Protein AF-A0A0F9B0R6-F1 (afdb_monomer_lite)

Foldseek 3Di:
DVVVVQQPDDPPDRDPNDDDPVVVVQVVLVVCCVVQCANSVRHGNCVVVVVPDPCDPVNVVVCCVVPVDD

Secondary structure (DSSP, 8-state):
-HHHHH---GGG----TT--HHHHHHHHHHHHHHHTSB-TTS-BTTHHHHHHS---HHHHHHHHHHH---

Organism: NCBI:txid412755

Sequence (70 aa):
MQILKKAKGNAGEIVPWNADKKDVHAEVLRRNAKAGYCTRYGECADRTKIMTMPLTKKGEANYRRAFGHD

Structure (mmCIF, N/CA/C/O backbone):
data_AF-A0A0F9B0R6-F1
#
_entry.id   AF-A0A0F9B0R6-F1
#
loop_
_atom_site.group_PDB
_atom_site.id
_atom_site.type_symbol
_atom_site.label_atom_id
_atom_site.label_alt_id
_atom_site.label_comp_id
_atom_site.label_asym_id
_atom_site.label_entity_id
_atom_site.label_seq_id
_atom_site.pdbx_PDB_ins_code
_atom_site.Cartn_x
_atom_site.Cartn_y
_atom_site.Cartn_z
_atom_site.occupancy
_atom_site.B_iso_or_equiv
_atom_site.auth_seq_id
_atom_site.auth_comp_id
_atom_site.auth_asym_id
_atom_site.auth_atom_id
_atom_site.pdbx_PDB_model_num
ATOM 1 N N . MET A 1 1 ? -10.126 20.760 25.795 1.00 49.97 1 MET A N 1
ATOM 2 C CA . MET A 1 1 ? -10.690 19.520 25.204 1.00 49.97 1 MET A CA 1
ATOM 3 C C . MET A 1 1 ? -10.154 18.280 25.917 1.00 49.97 1 MET A C 1
ATOM 5 O O . MET A 1 1 ? -9.014 17.898 25.688 1.00 49.97 1 MET A O 1
ATOM 9 N N . GLN A 1 2 ? -10.946 17.654 26.796 1.00 57.06 2 GLN A N 1
ATOM 10 C CA . GLN A 1 2 ? -10.537 16.428 27.507 1.00 57.06 2 GLN A CA 1
ATOM 11 C C . GLN A 1 2 ? -10.519 15.167 26.618 1.00 57.06 2 GLN A C 1
ATOM 13 O O . GLN A 1 2 ? -9.803 14.218 26.917 1.00 57.06 2 GLN A O 1
ATOM 18 N N . ILE A 1 3 ? -11.262 15.171 25.507 1.00 56.19 3 ILE A N 1
ATOM 19 C CA . ILE A 1 3 ? -11.381 14.031 24.583 1.00 56.19 3 ILE A CA 1
ATOM 20 C C . ILE A 1 3 ? -10.057 13.754 23.851 1.00 56.19 3 ILE A C 1
ATOM 22 O O . ILE A 1 3 ? -9.626 12.609 23.781 1.00 56.19 3 ILE A O 1
ATOM 26 N N . LEU A 1 4 ? -9.352 14.799 23.403 1.00 53.62 4 LEU A N 1
ATOM 27 C CA . LEU A 1 4 ? -8.051 14.658 22.731 1.00 53.62 4 LEU A CA 1
ATOM 28 C C . LEU A 1 4 ? -6.958 14.097 23.651 1.00 53.62 4 LEU A C 1
ATOM 30 O O . LEU A 1 4 ? -6.085 13.377 23.187 1.00 53.62 4 LEU A O 1
ATOM 34 N N . LYS A 1 5 ? -7.024 14.367 24.965 1.00 57.06 5 LYS A N 1
ATOM 35 C CA . LYS A 1 5 ? -6.075 13.808 25.946 1.00 57.06 5 LYS A CA 1
ATOM 36 C C . LYS A 1 5 ? -6.247 12.296 26.148 1.00 57.06 5 LYS A C 1
ATOM 38 O O . LYS A 1 5 ? -5.306 11.637 26.577 1.00 57.06 5 LYS A O 1
ATOM 43 N N . LYS A 1 6 ? -7.442 11.760 25.865 1.00 56.22 6 LYS A N 1
ATOM 44 C CA . LYS A 1 6 ? -7.778 10.330 25.987 1.00 56.22 6 LYS A CA 1
ATOM 45 C C . LYS A 1 6 ? -7.434 9.526 24.730 1.00 56.22 6 LYS A C 1
ATOM 47 O O . LYS A 1 6 ? -7.258 8.317 24.819 1.00 56.22 6 LYS A O 1
ATOM 52 N N . ALA A 1 7 ? -7.290 10.181 23.581 1.00 53.97 7 ALA A N 1
ATOM 53 C CA . ALA A 1 7 ? -6.821 9.560 22.349 1.00 53.97 7 ALA A CA 1
ATOM 54 C C . ALA A 1 7 ? -5.286 9.426 22.369 1.00 53.97 7 ALA A C 1
ATOM 56 O O . ALA A 1 7 ? -4.573 10.146 21.674 1.00 53.97 7 ALA A O 1
ATOM 57 N N . LYS A 1 8 ? -4.753 8.523 23.201 1.00 49.03 8 LYS A N 1
ATOM 58 C CA . LYS A 1 8 ? -3.345 8.110 23.108 1.00 49.03 8 LYS A CA 1
ATOM 59 C C . LYS A 1 8 ? -3.194 7.130 21.945 1.00 49.03 8 LYS A C 1
ATOM 61 O O . LYS A 1 8 ? -3.215 5.919 22.130 1.00 49.03 8 LYS A O 1
ATOM 66 N N . GLY A 1 9 ? -3.068 7.678 20.743 1.00 46.56 9 GLY A N 1
ATOM 67 C CA . GLY A 1 9 ? -2.589 6.935 19.588 1.00 46.56 9 GLY A CA 1
ATOM 68 C C . GLY A 1 9 ? -1.133 6.533 19.786 1.00 46.56 9 GLY A C 1
ATOM 69 O O . GLY A 1 9 ? -0.279 7.398 19.985 1.00 46.56 9 GLY A O 1
ATOM 70 N N . ASN A 1 10 ? -0.837 5.235 19.743 1.00 48.56 10 ASN A N 1
ATOM 71 C CA . ASN A 1 10 ? 0.537 4.782 19.563 1.00 48.56 10 ASN A CA 1
ATOM 72 C C . ASN A 1 10 ? 1.023 5.321 18.209 1.00 48.56 10 ASN A C 1
ATOM 74 O O . ASN A 1 10 ? 0.408 5.040 17.188 1.00 48.56 10 ASN A O 1
ATOM 78 N N . ALA A 1 11 ? 2.100 6.110 18.219 1.00 45.97 11 ALA A N 1
ATOM 79 C CA . ALA A 1 11 ? 2.757 6.643 17.023 1.00 45.97 11 ALA A CA 1
ATOM 80 C C . ALA A 1 11 ? 1.888 7.544 16.112 1.00 45.97 11 ALA A C 1
ATOM 82 O O . ALA A 1 11 ? 1.792 7.326 14.911 1.00 45.97 11 ALA A O 1
ATOM 83 N N . GLY A 1 12 ? 1.299 8.611 16.665 1.00 54.28 12 GLY A N 1
ATOM 84 C CA . GLY A 1 12 ? 0.815 9.751 15.863 1.00 54.28 12 GLY A CA 1
ATOM 85 C C . GLY A 1 12 ? -0.525 9.562 15.142 1.00 54.28 12 GLY A C 1
ATOM 86 O O . GLY A 1 12 ? -1.050 10.525 14.588 1.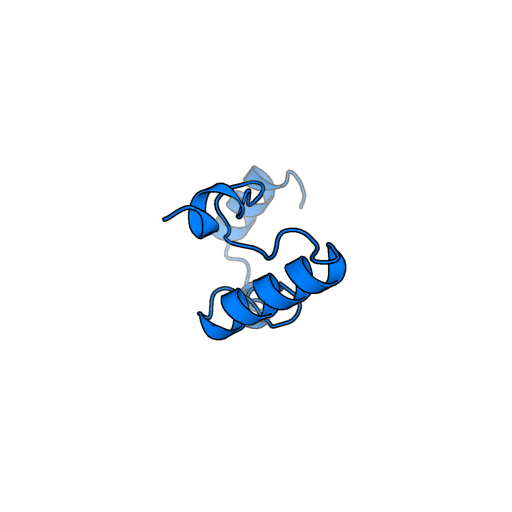00 54.28 12 GLY A O 1
ATOM 87 N N . GLU A 1 13 ? -1.127 8.376 15.201 1.00 55.81 13 GLU A N 1
ATOM 88 C CA . GLU A 1 13 ? -2.439 8.119 14.606 1.00 55.81 13 GLU A CA 1
ATOM 89 C C . GLU A 1 13 ? -3.555 8.183 15.657 1.00 55.81 13 GLU A C 1
ATOM 91 O O . GLU A 1 13 ? -3.555 7.446 16.642 1.00 55.81 13 GLU A O 1
ATOM 96 N N . ILE A 1 14 ? -4.537 9.072 15.463 1.00 59.53 14 ILE A N 1
ATOM 97 C CA . ILE A 1 14 ? -5.713 9.172 16.342 1.00 59.53 14 ILE A CA 1
ATOM 98 C C . ILE A 1 14 ? -6.594 7.937 16.120 1.00 59.53 14 ILE A C 1
ATOM 100 O O . ILE A 1 14 ? -7.327 7.856 15.131 1.00 59.53 14 ILE A O 1
ATOM 104 N N . VAL A 1 15 ? -6.539 6.998 17.064 1.00 56.12 15 VAL A N 1
ATOM 105 C CA . VAL A 1 15 ? -7.373 5.788 17.103 1.00 56.12 15 VAL A CA 1
ATOM 106 C C . VAL A 1 15 ? -8.248 5.762 18.366 1.00 56.12 15 VAL A C 1
ATOM 108 O O . VAL A 1 15 ? -7.869 6.352 19.385 1.00 56.12 15 VAL A O 1
ATOM 111 N N . PRO A 1 16 ? -9.433 5.119 18.332 1.00 59.66 16 PRO A N 1
ATOM 112 C CA . PRO A 1 16 ? -10.276 4.953 19.516 1.00 59.66 16 PRO A CA 1
ATOM 113 C C . PRO A 1 16 ? -9.523 4.230 20.643 1.00 59.66 16 PRO A C 1
ATOM 115 O O . PRO A 1 16 ? -8.808 3.266 20.384 1.00 59.66 16 PRO A O 1
ATOM 118 N N . TRP A 1 17 ? -9.727 4.659 21.897 1.00 56.84 17 TRP A N 1
ATOM 119 C CA . TRP A 1 17 ? -9.012 4.161 23.092 1.00 56.84 17 TRP A CA 1
ATOM 120 C C . TRP A 1 17 ? -9.089 2.623 23.250 1.00 56.84 17 TRP A C 1
ATOM 122 O O . TRP A 1 17 ? -8.185 2.019 23.809 1.00 56.84 17 TRP A O 1
ATOM 132 N N . ASN A 1 18 ? -10.105 1.958 22.696 1.00 62.59 18 ASN 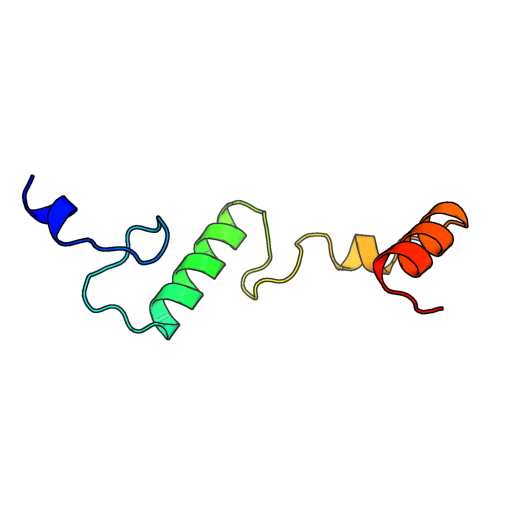A N 1
ATOM 133 C CA . ASN A 1 18 ? -10.302 0.512 22.847 1.00 62.59 18 ASN A CA 1
ATOM 134 C C . ASN A 1 18 ? -10.447 -0.241 21.513 1.00 62.59 18 ASN A C 1
ATOM 136 O O . ASN A 1 18 ? -11.143 -1.250 21.449 1.00 62.59 18 ASN A O 1
ATOM 140 N N . ALA A 1 19 ? -9.851 0.269 20.432 1.00 61.34 19 ALA A N 1
ATOM 141 C CA . ALA A 1 19 ? -9.913 -0.410 19.141 1.00 61.34 19 ALA A CA 1
ATOM 142 C C . ALA A 1 19 ? -9.053 -1.686 19.146 1.00 61.34 19 ALA A C 1
ATOM 144 O O . ALA A 1 19 ? -7.892 -1.654 19.566 1.00 61.34 19 ALA A O 1
ATOM 145 N N . ASP A 1 20 ? -9.608 -2.799 18.653 1.00 69.88 20 ASP A N 1
ATOM 146 C CA . ASP A 1 20 ? -8.815 -3.993 18.360 1.00 69.88 20 ASP A CA 1
ATOM 147 C C . ASP A 1 20 ? -7.725 -3.604 17.345 1.00 69.88 20 ASP A C 1
ATOM 149 O O . ASP A 1 20 ? -7.964 -2.869 16.383 1.00 69.88 20 ASP A O 1
ATOM 153 N N . LYS A 1 21 ? -6.499 -4.093 17.549 1.00 68.06 21 LYS A N 1
ATOM 154 C CA . LYS A 1 21 ? -5.373 -3.847 16.639 1.00 68.06 21 LYS A CA 1
ATOM 155 C C . LYS A 1 21 ? -5.701 -4.277 15.208 1.00 68.06 21 LYS A C 1
ATOM 157 O O . LYS A 1 21 ? -5.200 -3.662 14.268 1.00 68.06 21 LYS A O 1
ATOM 162 N N . LYS A 1 22 ? -6.540 -5.305 15.039 1.00 70.88 22 LYS A N 1
ATOM 163 C CA . LYS A 1 22 ? -7.018 -5.748 13.722 1.00 70.88 22 LYS A CA 1
ATOM 164 C C . LYS A 1 22 ? -7.860 -4.676 13.028 1.00 70.88 22 LYS A C 1
ATOM 166 O O . LYS A 1 22 ? -7.642 -4.409 11.847 1.00 70.88 22 LYS A O 1
ATOM 171 N N . ASP A 1 23 ? -8.741 -4.014 13.771 1.00 74.25 23 ASP A N 1
ATOM 172 C CA . ASP A 1 23 ? -9.610 -2.957 13.245 1.00 74.25 23 ASP A CA 1
ATOM 173 C C . ASP A 1 23 ? -8.813 -1.695 12.907 1.00 74.25 23 ASP A C 1
ATOM 175 O O . ASP A 1 23 ? -9.051 -1.057 11.881 1.00 74.25 23 ASP A O 1
ATOM 179 N N . VAL A 1 24 ? -7.809 -1.370 13.727 1.00 77.38 24 VAL A N 1
ATOM 180 C CA . VAL A 1 24 ? -6.879 -0.266 13.450 1.00 77.38 24 VAL A CA 1
ATOM 181 C C . VAL A 1 24 ? -6.094 -0.532 12.169 1.00 77.38 24 VAL A C 1
ATOM 183 O O . VAL A 1 24 ? -6.038 0.331 11.297 1.00 77.38 24 VAL A O 1
ATOM 186 N N . HIS A 1 25 ? -5.530 -1.733 12.019 1.00 80.12 25 HIS A N 1
ATOM 187 C CA . HIS A 1 25 ? -4.777 -2.093 10.822 1.00 80.12 25 HIS A CA 1
ATOM 188 C C . HIS A 1 25 ? -5.644 -2.011 9.557 1.00 80.12 25 HIS A C 1
ATOM 190 O O . HIS A 1 25 ? -5.226 -1.423 8.558 1.00 80.12 25 HIS A O 1
ATOM 196 N N . ALA A 1 26 ? -6.876 -2.525 9.613 1.00 81.38 26 ALA A N 1
ATOM 197 C CA . ALA A 1 26 ? -7.818 -2.448 8.502 1.00 81.38 26 ALA A CA 1
ATOM 198 C C . ALA A 1 26 ? -8.187 -0.996 8.141 1.00 81.38 26 ALA A C 1
ATOM 200 O O . ALA A 1 26 ? -8.244 -0.647 6.959 1.00 81.38 26 ALA A O 1
ATOM 201 N N . GLU A 1 27 ? -8.396 -0.128 9.134 1.00 81.81 27 GLU A N 1
ATOM 202 C CA . GLU A 1 27 ? -8.710 1.287 8.903 1.00 81.81 27 GLU A CA 1
ATOM 203 C C . GLU A 1 27 ? -7.523 2.054 8.303 1.00 81.81 27 GLU A C 1
ATOM 205 O O . GLU A 1 27 ? -7.712 2.860 7.387 1.00 81.81 27 GLU A O 1
ATOM 210 N N . VAL A 1 28 ? -6.299 1.776 8.755 1.00 83.81 28 VAL A N 1
ATOM 211 C CA . VAL A 1 28 ? -5.073 2.358 8.188 1.00 83.81 28 VAL A CA 1
ATOM 212 C C . VAL A 1 28 ? -4.906 1.939 6.730 1.00 83.81 28 VAL A C 1
ATOM 214 O O . VAL A 1 28 ? -4.739 2.796 5.860 1.00 83.81 28 VAL A O 1
ATOM 217 N N . LEU A 1 29 ? -5.044 0.643 6.428 1.00 85.62 29 LEU A N 1
ATOM 218 C CA . LEU A 1 29 ? -4.997 0.139 5.052 1.00 85.62 29 LEU A CA 1
ATOM 219 C C . LEU A 1 29 ? -6.071 0.785 4.172 1.00 85.62 29 LEU A C 1
ATOM 221 O O . LEU A 1 29 ? -5.795 1.186 3.042 1.00 85.62 29 LEU A O 1
ATOM 225 N N . ARG A 1 30 ? -7.289 0.963 4.695 1.00 84.31 30 ARG A N 1
ATOM 226 C CA . ARG A 1 30 ? -8.377 1.635 3.976 1.00 84.31 30 ARG A CA 1
ATOM 227 C C . ARG A 1 30 ? -8.046 3.097 3.664 1.00 84.31 30 ARG A C 1
ATOM 229 O O . ARG A 1 30 ? -8.328 3.553 2.553 1.00 84.31 30 ARG A O 1
ATOM 236 N N . ARG A 1 31 ? -7.467 3.840 4.614 1.00 84.50 31 ARG A N 1
ATOM 237 C CA . ARG A 1 31 ? -7.072 5.249 4.429 1.00 84.50 31 ARG A CA 1
ATOM 238 C C . ARG A 1 31 ? -5.921 5.391 3.446 1.00 84.50 31 ARG A C 1
ATOM 240 O O . ARG A 1 31 ? -6.017 6.207 2.534 1.00 84.50 31 ARG A O 1
ATOM 247 N N . ASN A 1 32 ? -4.892 4.563 3.586 1.00 84.62 32 ASN A N 1
ATOM 248 C CA . ASN A 1 32 ? -3.738 4.579 2.694 1.00 84.62 32 ASN A CA 1
ATOM 249 C C . ASN A 1 32 ? -4.134 4.195 1.264 1.00 84.62 32 ASN A C 1
ATOM 251 O O . ASN A 1 32 ? -3.682 4.833 0.314 1.00 84.62 32 ASN A O 1
ATOM 255 N N . ALA A 1 33 ? -5.060 3.244 1.115 1.00 86.50 33 ALA A N 1
ATOM 256 C CA . ALA A 1 33 ? -5.631 2.903 -0.181 1.00 86.50 33 ALA A CA 1
ATOM 257 C C . ALA A 1 33 ? -6.447 4.039 -0.795 1.00 86.50 33 ALA A C 1
ATOM 259 O O . ALA A 1 33 ? -6.326 4.317 -1.985 1.00 86.50 33 ALA A O 1
ATOM 260 N N . LYS A 1 34 ? -7.249 4.743 0.012 1.00 85.62 34 LYS A N 1
ATOM 261 C CA . LYS A 1 34 ? -7.998 5.917 -0.453 1.00 85.62 34 LYS A CA 1
ATOM 262 C C . LYS A 1 34 ? -7.075 7.069 -0.870 1.00 85.62 34 LYS A C 1
ATOM 264 O O . LYS A 1 34 ? -7.400 7.780 -1.813 1.00 85.62 34 LYS A O 1
ATOM 269 N N . ALA A 1 35 ? -5.955 7.254 -0.175 1.00 84.75 35 ALA A N 1
ATOM 270 C CA . ALA A 1 35 ? -4.948 8.261 -0.504 1.00 84.75 35 ALA A CA 1
ATOM 271 C C . ALA A 1 35 ? -4.083 7.887 -1.725 1.00 84.75 35 ALA A C 1
ATOM 273 O O . ALA A 1 35 ? -3.357 8.735 -2.233 1.00 84.75 35 ALA A O 1
ATOM 274 N N . GLY A 1 36 ? -4.160 6.639 -2.203 1.00 82.62 36 GLY A N 1
ATOM 275 C CA . GLY A 1 36 ? -3.410 6.157 -3.364 1.00 82.62 36 GLY A CA 1
ATOM 276 C C . GLY A 1 36 ? -1.973 5.722 -3.063 1.00 82.62 36 GLY A C 1
ATOM 277 O O . GLY A 1 36 ? -1.225 5.448 -3.995 1.00 82.62 36 GLY A O 1
ATOM 278 N N . TYR A 1 37 ? -1.576 5.630 -1.789 1.00 82.88 37 TYR A N 1
ATOM 279 C CA . TYR A 1 37 ? -0.224 5.194 -1.415 1.00 82.88 37 TYR A CA 1
ATOM 280 C C . TYR A 1 37 ? -0.022 3.682 -1.571 1.00 82.88 37 TYR A C 1
ATOM 282 O O . TYR A 1 37 ? 1.063 3.231 -1.931 1.00 82.88 37 TYR A O 1
ATOM 290 N N . CYS A 1 38 ? -1.056 2.887 -1.297 1.00 85.00 38 CYS A N 1
ATOM 291 C CA . CYS A 1 38 ? -1.008 1.430 -1.397 1.00 85.00 38 CYS A CA 1
ATOM 292 C C . CYS A 1 38 ? -2.367 0.852 -1.819 1.00 85.00 38 CYS A C 1
ATOM 294 O O . CYS A 1 38 ? -3.336 1.579 -2.009 1.00 85.00 38 CYS A O 1
ATOM 296 N N . THR A 1 39 ? -2.461 -0.459 -2.007 1.00 86.94 39 THR A N 1
ATOM 297 C CA . THR A 1 39 ? -3.729 -1.164 -2.214 1.00 86.94 39 THR A CA 1
ATOM 298 C C . THR A 1 39 ? -4.448 -1.370 -0.878 1.00 86.94 39 THR A C 1
ATOM 300 O O . THR A 1 39 ? -3.876 -1.173 0.195 1.00 86.94 39 THR A O 1
ATOM 303 N N . ARG A 1 40 ? -5.700 -1.853 -0.907 1.00 84.06 40 ARG A N 1
ATOM 304 C CA . ARG A 1 40 ? -6.437 -2.222 0.322 1.00 84.06 40 ARG A CA 1
ATOM 305 C C . ARG A 1 40 ? -5.761 -3.313 1.158 1.00 84.06 40 ARG A C 1
ATOM 307 O O . ARG A 1 40 ? -6.156 -3.512 2.300 1.00 84.06 40 ARG A O 1
ATOM 314 N N . TYR A 1 41 ? -4.775 -4.000 0.594 1.00 86.31 41 TYR A N 1
ATOM 315 C CA . TYR A 1 41 ? -4.022 -5.068 1.243 1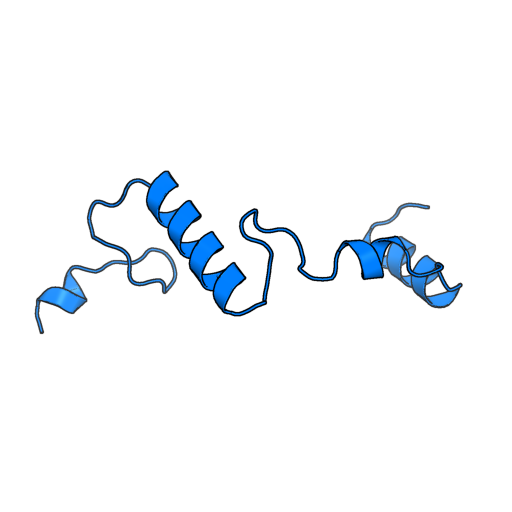.00 86.31 41 TYR A CA 1
ATOM 316 C C . TYR A 1 41 ? -2.608 -4.626 1.644 1.00 86.31 41 TYR A C 1
ATOM 318 O O . TYR A 1 41 ? -1.828 -5.437 2.126 1.00 86.31 41 TYR A O 1
ATOM 326 N N . GLY A 1 42 ? -2.267 -3.346 1.449 1.00 82.56 42 GLY A N 1
ATOM 327 C CA . GLY A 1 42 ? -0.955 -2.798 1.798 1.00 82.56 42 GLY A CA 1
ATOM 328 C C . GLY A 1 42 ? 0.116 -2.993 0.727 1.00 82.56 42 GLY A C 1
ATOM 329 O O . GLY A 1 42 ?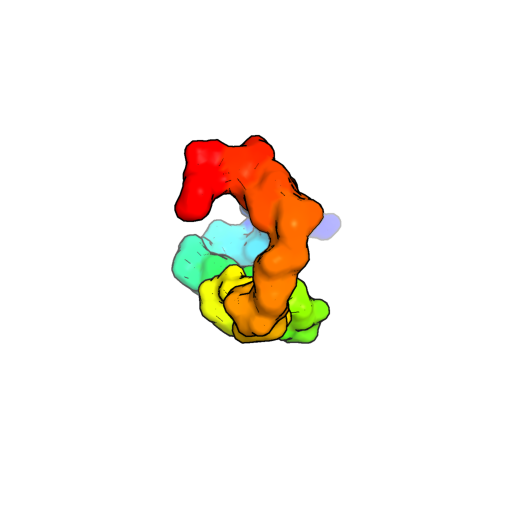 1.278 -2.688 0.973 1.00 82.56 42 GLY A O 1
ATOM 330 N N . GLU A 1 43 ? -0.248 -3.462 -0.468 1.00 85.31 43 GLU A N 1
ATOM 331 C CA . GLU A 1 43 ? 0.701 -3.593 -1.577 1.00 85.31 43 GLU A CA 1
ATOM 332 C C . GLU A 1 43 ? 0.953 -2.245 -2.258 1.00 85.31 43 GLU A C 1
ATOM 334 O O . GLU A 1 43 ? 0.099 -1.364 -2.244 1.00 85.31 43 GLU A O 1
ATOM 339 N N . CYS A 1 44 ? 2.102 -2.073 -2.906 1.00 82.75 44 CYS A N 1
ATOM 340 C CA . CYS A 1 44 ? 2.371 -0.862 -3.680 1.00 82.75 44 CYS A CA 1
ATOM 341 C C . CYS A 1 44 ? 1.369 -0.730 -4.845 1.00 82.75 44 CYS A C 1
ATOM 343 O O . CYS A 1 44 ? 1.137 -1.700 -5.567 1.00 82.75 44 CYS A O 1
ATOM 345 N N . ALA A 1 45 ? 0.782 0.454 -5.050 1.00 77.56 45 ALA A N 1
ATOM 346 C CA . ALA A 1 45 ? -0.264 0.650 -6.062 1.00 77.56 45 ALA A CA 1
ATOM 347 C C . ALA A 1 45 ? 0.221 0.342 -7.494 1.00 77.56 45 ALA A C 1
ATOM 349 O O . ALA A 1 45 ? -0.508 -0.241 -8.292 1.00 77.56 45 ALA A O 1
ATOM 350 N N . ASP A 1 46 ? 1.484 0.654 -7.793 1.00 80.19 46 ASP A N 1
ATOM 351 C CA . ASP A 1 46 ? 2.116 0.392 -9.089 1.00 80.19 46 ASP A CA 1
ATOM 352 C C . ASP A 1 46 ? 2.926 -0.915 -9.116 1.00 80.19 46 ASP A C 1
ATOM 354 O O . ASP A 1 46 ? 3.787 -1.092 -9.980 1.00 80.19 46 ASP A O 1
ATOM 358 N N . ARG A 1 47 ? 2.664 -1.858 -8.196 1.00 79.50 47 ARG A N 1
ATOM 359 C CA . ARG A 1 47 ? 3.427 -3.113 -8.082 1.00 79.50 47 ARG A CA 1
ATOM 360 C C . ARG A 1 47 ? 3.586 -3.822 -9.424 1.00 79.50 47 ARG A C 1
ATOM 362 O O . ARG A 1 47 ? 4.705 -4.164 -9.783 1.00 79.50 47 ARG A O 1
ATOM 369 N N . THR A 1 48 ? 2.508 -4.004 -10.186 1.00 76.44 48 THR A N 1
ATOM 370 C CA . THR A 1 48 ? 2.585 -4.674 -11.492 1.00 76.44 48 THR A CA 1
ATOM 371 C C . THR A 1 48 ? 3.529 -3.946 -12.438 1.00 76.44 48 THR A C 1
ATOM 373 O O . THR A 1 48 ? 4.397 -4.587 -13.014 1.00 76.44 48 THR A O 1
ATOM 376 N N . LYS A 1 49 ? 3.439 -2.612 -12.541 1.00 74.12 49 LYS A N 1
ATOM 377 C CA . LYS A 1 49 ? 4.343 -1.831 -13.397 1.00 74.12 49 LYS A CA 1
ATOM 378 C C . LYS A 1 49 ? 5.793 -2.026 -12.974 1.00 74.12 49 LYS A C 1
ATOM 380 O O . LYS A 1 49 ? 6.609 -2.360 -13.822 1.00 74.12 49 LYS A O 1
ATOM 385 N N . ILE A 1 50 ? 6.082 -1.903 -11.678 1.00 74.88 50 ILE A N 1
ATOM 386 C CA . ILE A 1 50 ? 7.426 -2.092 -11.116 1.00 74.88 50 ILE A CA 1
ATOM 387 C C . ILE A 1 50 ? 7.971 -3.484 -11.462 1.00 74.88 50 ILE A C 1
ATOM 389 O O . ILE A 1 50 ? 9.100 -3.594 -11.923 1.00 74.88 50 ILE A O 1
ATOM 393 N N . MET A 1 51 ? 7.161 -4.533 -11.295 1.00 74.75 51 MET A N 1
ATOM 394 C CA . MET A 1 51 ? 7.576 -5.916 -11.561 1.00 74.75 51 MET A CA 1
ATOM 395 C C . MET A 1 51 ? 7.715 -6.228 -13.058 1.00 74.75 51 MET A C 1
ATOM 397 O O . MET A 1 51 ? 8.498 -7.094 -13.429 1.00 74.75 51 MET A O 1
ATOM 401 N N . THR A 1 52 ? 6.953 -5.548 -13.920 1.00 78.00 52 THR A N 1
ATOM 402 C CA . THR A 1 52 ? 7.018 -5.724 -15.383 1.00 78.00 52 THR A CA 1
ATOM 403 C C . THR A 1 52 ? 8.058 -4.839 -16.061 1.00 78.00 52 THR A C 1
ATOM 405 O O . THR A 1 52 ? 8.321 -5.017 -17.250 1.00 78.00 52 THR A O 1
ATOM 408 N N . MET A 1 53 ? 8.629 -3.860 -15.351 1.00 72.88 53 MET A N 1
ATOM 409 C CA . MET A 1 53 ? 9.651 -3.000 -15.934 1.00 72.88 53 MET A CA 1
ATOM 410 C C . MET A 1 53 ? 10.890 -3.841 -16.254 1.00 72.88 53 MET A C 1
ATOM 412 O O . MET A 1 53 ? 11.401 -4.532 -15.371 1.00 72.88 53 MET A O 1
ATOM 416 N N . PRO A 1 54 ? 11.405 -3.780 -17.495 1.00 73.50 54 PRO A N 1
ATOM 417 C CA . PRO A 1 54 ? 12.633 -4.473 -17.832 1.00 73.50 54 PRO A CA 1
ATOM 418 C C . PRO A 1 54 ? 13.760 -3.942 -16.946 1.00 73.50 54 PRO A C 1
ATOM 420 O O . PRO A 1 54 ? 13.974 -2.727 -16.844 1.00 73.50 54 PRO A O 1
ATOM 423 N N . LEU A 1 55 ? 14.480 -4.858 -16.298 1.00 71.19 55 LEU A N 1
ATOM 424 C CA . LEU A 1 55 ? 15.669 -4.529 -15.527 1.00 71.19 55 LEU A CA 1
ATOM 425 C C . LEU A 1 55 ? 16.707 -3.930 -16.475 1.00 71.19 55 LEU A C 1
ATOM 427 O O . LEU A 1 55 ? 17.370 -4.606 -17.254 1.00 71.19 55 LEU A O 1
ATOM 431 N N . THR A 1 56 ? 16.826 -2.607 -16.434 1.00 78.44 56 THR A N 1
ATOM 432 C CA . THR A 1 56 ? 17.966 -1.931 -17.048 1.00 78.44 56 THR A CA 1
ATOM 433 C C . THR A 1 56 ? 19.226 -2.326 -16.276 1.00 78.44 56 THR A C 1
ATOM 435 O O . THR A 1 56 ? 19.164 -2.504 -15.059 1.00 78.44 56 THR A O 1
ATOM 438 N N . LYS A 1 57 ? 20.396 -2.369 -16.929 1.00 73.06 57 LYS A N 1
ATOM 439 C CA . LYS A 1 57 ? 21.682 -2.666 -16.255 1.00 73.06 57 LYS A CA 1
ATOM 440 C C . LYS A 1 57 ? 21.928 -1.799 -15.007 1.00 73.06 57 LYS A C 1
ATOM 442 O O . LYS A 1 57 ? 22.567 -2.226 -14.051 1.00 73.06 57 LYS A O 1
ATOM 447 N N . LYS A 1 58 ? 21.398 -0.568 -14.999 1.00 73.19 58 LYS A N 1
ATOM 448 C CA . LYS A 1 58 ? 21.462 0.360 -13.860 1.00 73.19 58 LYS A CA 1
ATOM 449 C C . LYS A 1 58 ? 20.503 -0.030 -12.726 1.00 73.19 58 LYS A C 1
ATOM 451 O O . LYS A 1 58 ? 20.849 0.134 -11.560 1.00 73.19 58 LYS A O 1
ATOM 456 N N . GLY A 1 59 ? 19.318 -0.543 -13.060 1.00 74.19 59 GLY A N 1
ATOM 457 C CA . GLY A 1 59 ? 18.371 -1.111 -12.097 1.00 74.19 59 GLY A CA 1
ATOM 458 C C . GLY A 1 59 ? 18.912 -2.381 -11.444 1.00 74.19 59 GLY A C 1
ATOM 459 O O . GLY A 1 59 ? 18.840 -2.511 -10.230 1.00 74.19 59 GLY A O 1
ATOM 460 N N . GLU A 1 60 ? 19.544 -3.247 -12.230 1.00 75.25 60 GLU A N 1
ATOM 461 C CA . GLU A 1 6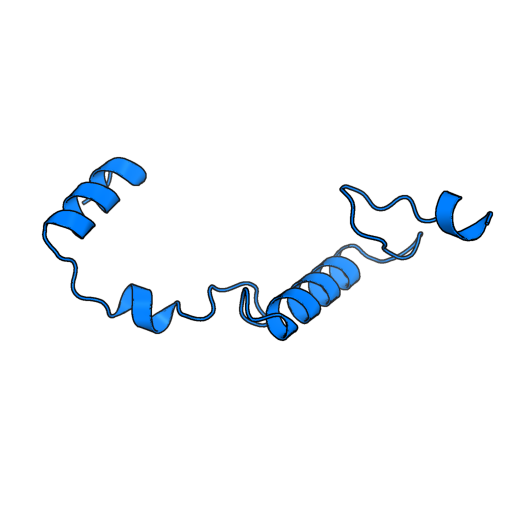0 ? 20.148 -4.509 -11.789 1.00 75.25 60 GLU A CA 1
ATOM 462 C C . GLU A 1 60 ? 21.313 -4.260 -10.814 1.00 75.25 60 GLU A C 1
ATOM 464 O O . GLU A 1 60 ? 21.348 -4.804 -9.712 1.00 75.25 60 GLU A O 1
ATOM 469 N N . ALA A 1 61 ? 22.199 -3.311 -11.144 1.00 73.88 61 ALA A N 1
ATOM 470 C CA . ALA A 1 61 ? 23.268 -2.868 -10.248 1.00 73.88 61 ALA A CA 1
ATOM 471 C C . ALA A 1 61 ? 22.737 -2.253 -8.937 1.00 73.88 61 ALA A C 1
ATOM 473 O O . ALA A 1 61 ? 23.301 -2.489 -7.867 1.00 73.88 61 ALA A O 1
ATOM 474 N N . ASN A 1 62 ? 21.648 -1.478 -8.997 1.00 74.50 62 ASN A N 1
ATOM 475 C CA . ASN A 1 62 ? 21.018 -0.914 -7.801 1.00 74.50 62 ASN A CA 1
ATOM 476 C C . ASN A 1 62 ? 20.322 -1.978 -6.946 1.00 74.50 62 ASN A C 1
ATOM 478 O O . ASN A 1 62 ? 20.396 -1.895 -5.721 1.00 74.50 62 ASN A O 1
ATOM 482 N N . TYR A 1 63 ? 19.672 -2.962 -7.567 1.00 70.88 63 TYR A N 1
ATOM 483 C CA . TYR A 1 63 ? 19.005 -4.060 -6.873 1.00 70.88 63 TYR A CA 1
ATOM 484 C C . TYR A 1 63 ? 20.027 -4.929 -6.135 1.00 70.88 63 TYR A C 1
ATOM 486 O O . TYR A 1 63 ? 19.911 -5.123 -4.925 1.00 70.88 63 TYR A O 1
ATOM 494 N N . ARG A 1 64 ? 21.115 -5.306 -6.819 1.00 78.75 64 ARG A N 1
ATOM 495 C CA . ARG A 1 64 ? 22.258 -6.006 -6.222 1.00 78.75 64 ARG A CA 1
ATOM 496 C C . ARG A 1 64 ? 22.888 -5.210 -5.076 1.00 78.75 64 ARG A C 1
ATOM 498 O O . ARG A 1 64 ? 23.210 -5.780 -4.042 1.00 78.75 64 ARG A O 1
ATOM 505 N N . ARG A 1 65 ? 23.016 -3.882 -5.206 1.00 76.12 65 ARG A N 1
ATOM 506 C CA . ARG A 1 65 ? 23.526 -3.015 -4.125 1.00 76.12 65 ARG A CA 1
ATOM 507 C C . ARG A 1 65 ? 22.592 -2.962 -2.912 1.00 76.12 65 ARG A C 1
ATOM 509 O O . ARG A 1 65 ? 23.075 -2.939 -1.788 1.00 76.12 65 ARG A O 1
ATOM 516 N N . ALA A 1 66 ? 21.284 -2.857 -3.134 1.00 75.38 66 ALA A N 1
ATOM 517 C CA . ALA A 1 66 ? 20.305 -2.661 -2.066 1.00 75.38 66 ALA A CA 1
ATOM 518 C C . ALA A 1 66 ? 19.957 -3.960 -1.328 1.00 75.38 66 ALA A C 1
ATOM 520 O O . ALA A 1 66 ? 19.722 -3.923 -0.123 1.00 75.38 66 ALA A O 1
ATOM 521 N N . PHE A 1 67 ? 19.930 -5.087 -2.042 1.00 80.25 67 PHE A N 1
ATOM 522 C CA . PHE A 1 67 ? 19.439 -6.361 -1.518 1.00 80.25 67 PHE A CA 1
ATOM 523 C C . PHE A 1 67 ? 20.493 -7.477 -1.515 1.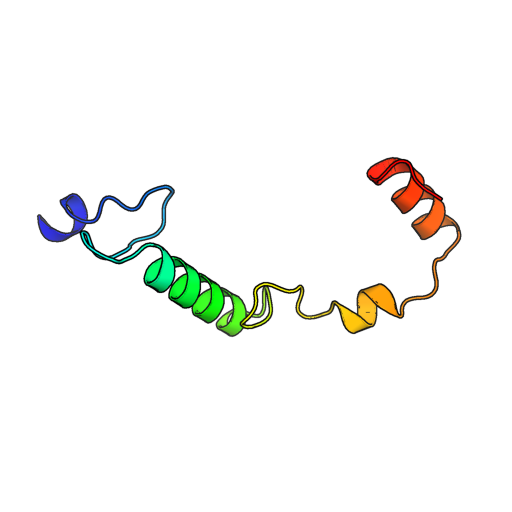00 80.25 67 PHE A C 1
ATOM 525 O O . PHE A 1 67 ? 20.256 -8.507 -0.902 1.00 80.25 67 PHE A O 1
ATOM 532 N N . GLY A 1 68 ? 21.665 -7.285 -2.134 1.00 75.25 68 GLY A N 1
ATOM 533 C CA . GLY A 1 68 ? 22.791 -8.226 -2.045 1.00 75.25 68 GLY A CA 1
ATOM 534 C C . GLY A 1 68 ? 22.609 -9.542 -2.808 1.00 75.25 68 GLY A C 1
ATOM 535 O O . GLY A 1 68 ? 23.332 -10.501 -2.541 1.00 75.25 68 GLY A O 1
ATOM 536 N N . HIS A 1 69 ? 21.651 -9.608 -3.731 1.00 65.31 69 HIS A N 1
ATOM 537 C CA . HIS A 1 69 ? 21.308 -10.814 -4.486 1.00 65.31 69 HIS A CA 1
ATOM 538 C C . HIS A 1 69 ? 21.294 -10.530 -5.996 1.00 65.31 69 HIS A C 1
ATOM 540 O O . HIS A 1 69 ? 21.091 -9.378 -6.397 1.00 65.31 69 HIS A O 1
ATOM 546 N N . ASP A 1 70 ? 21.542 -11.578 -6.791 1.00 59.00 70 ASP A N 1
ATOM 547 C CA . ASP A 1 70 ? 21.412 -11.591 -8.257 1.00 59.00 70 ASP A CA 1
ATOM 548 C C . ASP A 1 70 ? 19.963 -11.828 -8.691 1.00 59.00 70 ASP A C 1
ATOM 550 O O . ASP A 1 70 ? 19.305 -12.713 -8.093 1.00 59.00 70 ASP A O 1
#

pLDDT: mean 71.7, std 11.81, range [45.97, 86.94]

Radius of gyration: 18.69 Å; chains: 1; bounding box: 35×31×45 Å